Protein AF-A0A1Q3C566-F1 (afdb_monomer)

Mean predicted aligned error: 9.17 Å

Structure (mmCIF, N/CA/C/O backbone):
data_AF-A0A1Q3C566-F1
#
_entry.id   AF-A0A1Q3C566-F1
#
loop_
_atom_site.group_PDB
_atom_site.id
_atom_site.type_symbol
_atom_site.label_atom_id
_atom_site.label_alt_id
_atom_site.label_comp_id
_atom_site.label_asym_id
_atom_site.label_entity_id
_atom_site.label_se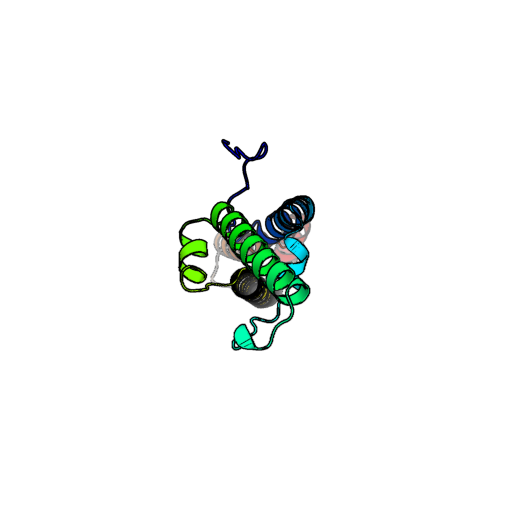q_id
_atom_site.pdbx_PDB_ins_code
_atom_site.Cartn_x
_atom_site.Cartn_y
_atom_site.Cartn_z
_atom_site.occupancy
_atom_site.B_iso_or_equiv
_atom_site.auth_seq_id
_atom_site.auth_comp_id
_atom_site.auth_asym_id
_atom_site.auth_atom_id
_atom_site.pdbx_PDB_model_num
ATOM 1 N N . MET A 1 1 ? 23.141 15.991 -16.400 1.00 32.62 1 MET A N 1
ATOM 2 C CA . MET A 1 1 ? 21.835 16.681 -16.370 1.00 32.62 1 MET A CA 1
ATOM 3 C C . MET A 1 1 ? 21.178 16.320 -15.051 1.00 32.62 1 MET A C 1
ATOM 5 O O . MET A 1 1 ? 20.975 15.139 -14.805 1.00 32.62 1 MET A O 1
ATOM 9 N N . ASN A 1 2 ? 20.968 17.298 -14.168 1.00 33.44 2 ASN A N 1
ATOM 10 C CA . ASN A 1 2 ? 20.294 17.078 -12.889 1.00 33.44 2 ASN A CA 1
ATOM 11 C C . ASN A 1 2 ? 18.805 16.843 -13.161 1.00 33.44 2 ASN A C 1
ATOM 13 O O . ASN A 1 2 ? 18.057 17.804 -13.319 1.00 33.44 2 ASN A O 1
ATOM 17 N N . ASN A 1 3 ? 18.380 15.579 -13.210 1.00 39.62 3 ASN A N 1
ATOM 18 C CA . ASN A 1 3 ? 16.963 15.221 -13.124 1.00 39.62 3 ASN A CA 1
ATOM 19 C C . ASN A 1 3 ? 16.494 15.436 -11.679 1.00 39.62 3 ASN A C 1
ATOM 21 O O . ASN A 1 3 ? 16.302 14.493 -10.918 1.00 39.62 3 ASN A O 1
ATOM 25 N N . SER A 1 4 ? 16.363 16.701 -11.283 1.00 46.06 4 SER A N 1
ATOM 26 C CA . SER A 1 4 ? 15.605 17.059 -10.091 1.00 46.06 4 SER A CA 1
ATOM 27 C C . SER A 1 4 ? 14.133 16.963 -10.467 1.00 46.06 4 SER A C 1
ATOM 29 O O . SER A 1 4 ? 13.649 17.754 -11.278 1.00 46.06 4 SER A O 1
ATOM 31 N N . PHE A 1 5 ? 13.432 15.959 -9.938 1.00 54.59 5 PHE A N 1
ATOM 32 C CA . PHE A 1 5 ? 11.987 15.858 -10.105 1.00 54.59 5 PHE A CA 1
ATOM 33 C C . PHE A 1 5 ? 11.347 17.142 -9.550 1.00 54.59 5 PHE A C 1
ATOM 35 O O . PHE A 1 5 ? 11.612 17.490 -8.399 1.00 54.59 5 PHE A O 1
ATOM 42 N N . PRO A 1 6 ? 10.494 17.850 -10.314 1.00 56.59 6 PRO A N 1
ATOM 43 C CA . PRO A 1 6 ? 9.871 19.094 -9.854 1.00 56.59 6 PRO A CA 1
ATOM 44 C C . PRO A 1 6 ? 8.894 18.899 -8.678 1.00 56.59 6 PRO A C 1
ATOM 46 O O . PRO A 1 6 ? 8.373 19.874 -8.143 1.00 56.59 6 PRO A O 1
ATOM 49 N N . TYR A 1 7 ? 8.661 17.654 -8.246 1.00 60.47 7 TYR A N 1
ATOM 50 C CA . TYR A 1 7 ? 7.742 17.297 -7.174 1.00 60.47 7 TYR A CA 1
ATOM 51 C C . TYR A 1 7 ? 8.400 16.329 -6.189 1.00 60.47 7 TYR A C 1
ATOM 53 O O . TYR A 1 7 ? 8.925 15.286 -6.577 1.00 60.47 7 TYR A O 1
ATOM 61 N N . SER A 1 8 ? 8.326 16.661 -4.898 1.00 72.81 8 SER A N 1
ATOM 62 C CA . SER A 1 8 ? 8.705 15.750 -3.817 1.00 72.81 8 SER A CA 1
ATOM 63 C C . SER A 1 8 ? 7.767 14.540 -3.818 1.00 72.81 8 SER A C 1
ATOM 65 O O . SER A 1 8 ? 6.549 14.687 -3.663 1.00 72.81 8 SER A O 1
ATOM 67 N N . ILE A 1 9 ? 8.324 13.345 -4.024 1.00 80.12 9 ILE A N 1
ATOM 68 C CA . ILE A 1 9 ? 7.564 12.096 -3.958 1.00 80.12 9 ILE A CA 1
ATOM 69 C C . ILE A 1 9 ? 7.268 11.824 -2.477 1.00 80.12 9 ILE A C 1
ATOM 71 O O . ILE A 1 9 ? 8.206 11.653 -1.694 1.00 80.12 9 ILE A O 1
ATOM 75 N N . PRO A 1 10 ? 5.990 11.790 -2.053 1.00 84.00 10 PRO A N 1
ATOM 76 C CA . PRO A 1 10 ? 5.664 11.493 -0.667 1.00 84.00 10 PRO A CA 1
ATOM 77 C C . PRO A 1 10 ? 6.142 10.085 -0.320 1.00 84.00 10 PRO A C 1
ATOM 79 O O . PRO A 1 10 ? 5.974 9.150 -1.104 1.00 84.00 10 PRO A O 1
ATOM 82 N N . LYS A 1 11 ? 6.711 9.930 0.874 1.00 91.44 11 LYS A N 1
ATOM 83 C CA . LYS A 1 11 ? 7.129 8.623 1.374 1.00 91.44 11 LYS A CA 1
ATOM 84 C C . LYS A 1 11 ? 5.912 7.742 1.650 1.00 91.44 11 LYS A C 1
ATOM 86 O O . LYS A 1 11 ? 4.917 8.203 2.213 1.00 91.44 11 LYS A O 1
ATOM 91 N N . LEU A 1 12 ? 5.986 6.487 1.223 1.00 90.06 12 LEU A N 1
ATOM 92 C CA . LEU A 1 12 ? 4.949 5.491 1.440 1.00 90.06 12 LEU A CA 1
ATOM 93 C C . LEU A 1 12 ? 4.882 5.116 2.919 1.00 90.06 12 LEU A C 1
ATOM 95 O O . LEU A 1 12 ? 5.877 4.696 3.498 1.00 90.06 12 LEU A O 1
ATOM 99 N N . THR A 1 13 ? 3.694 5.219 3.505 1.00 84.12 13 THR A N 1
ATOM 100 C CA . THR A 1 13 ? 3.394 4.813 4.879 1.00 84.12 13 THR A CA 1
ATOM 101 C C . THR A 1 13 ? 2.218 3.840 4.900 1.00 84.12 13 THR A C 1
ATOM 103 O O . THR A 1 13 ? 1.508 3.661 3.908 1.00 84.12 13 THR A O 1
ATOM 106 N N . LYS A 1 14 ? 1.967 3.224 6.063 1.00 78.56 14 LYS A N 1
ATOM 107 C CA . LYS A 1 14 ? 0.836 2.302 6.286 1.00 78.56 14 LYS A CA 1
ATOM 108 C C . LYS A 1 14 ? -0.541 2.936 6.045 1.00 78.56 14 LYS A C 1
ATOM 110 O O . LYS A 1 14 ? -1.499 2.218 5.762 1.00 78.56 14 LYS A O 1
ATOM 115 N N . GLU A 1 15 ? -0.650 4.257 6.169 1.00 79.81 15 GLU A N 1
ATOM 116 C CA . GLU A 1 15 ? -1.921 4.983 6.078 1.00 79.81 15 GLU A CA 1
ATOM 117 C C . GLU A 1 15 ? -2.161 5.635 4.715 1.00 79.81 15 GLU A C 1
ATOM 119 O O . GLU A 1 15 ? -3.312 5.869 4.355 1.00 79.81 15 GLU A O 1
ATOM 124 N N . ASN A 1 16 ? -1.111 5.919 3.938 1.00 85.38 16 ASN A N 1
ATOM 125 C CA . ASN A 1 16 ? -1.233 6.747 2.736 1.00 85.38 16 ASN A CA 1
ATOM 126 C C . ASN A 1 16 ? -1.185 5.970 1.409 1.00 85.38 16 ASN A C 1
ATOM 128 O O . ASN A 1 16 ? -1.203 6.602 0.351 1.00 85.38 16 ASN A O 1
ATOM 132 N N . TYR A 1 17 ? -1.160 4.631 1.439 1.00 88.00 17 TYR A N 1
ATOM 133 C CA . TYR A 1 17 ? -0.968 3.799 0.242 1.00 88.00 17 TYR A CA 1
ATOM 134 C C . TYR A 1 17 ? -1.914 4.135 -0.911 1.00 88.00 17 TYR A C 1
ATOM 136 O O . TYR A 1 17 ? -1.463 4.217 -2.048 1.00 88.00 17 TYR A O 1
ATOM 144 N N . GLY A 1 18 ? -3.201 4.387 -0.645 1.00 83.88 18 GLY A N 1
ATOM 145 C CA . GLY A 1 18 ? -4.160 4.748 -1.696 1.00 83.88 18 GLY A CA 1
ATOM 146 C C . GLY A 1 18 ? -3.754 6.020 -2.452 1.00 83.88 18 GLY A C 1
ATOM 147 O O . GLY A 1 18 ? -3.648 6.015 -3.678 1.00 83.88 18 GLY A O 1
ATOM 148 N N . HIS A 1 19 ? -3.443 7.093 -1.719 1.00 85.81 19 HIS A N 1
ATOM 149 C CA . HIS A 1 19 ? -2.984 8.356 -2.305 1.00 85.81 19 HIS A CA 1
ATOM 150 C C . HIS A 1 19 ? -1.606 8.227 -2.961 1.00 85.81 19 HIS A C 1
ATOM 152 O O . HIS A 1 19 ? -1.381 8.779 -4.039 1.00 85.81 19 HIS A O 1
ATOM 158 N N . TRP A 1 20 ? -0.692 7.494 -2.324 1.00 92.00 20 TRP A N 1
ATOM 159 C CA . TRP A 1 20 ? 0.642 7.227 -2.851 1.00 92.00 20 TRP A CA 1
ATOM 160 C C . TRP A 1 20 ? 0.567 6.478 -4.184 1.00 92.00 20 TRP A C 1
ATOM 162 O O . TRP A 1 20 ? 1.156 6.914 -5.168 1.00 92.00 20 TRP A O 1
ATOM 172 N N . CYS A 1 21 ? -0.240 5.418 -4.253 1.00 91.00 21 CYS A N 1
ATOM 173 C CA . CYS A 1 21 ? -0.431 4.592 -5.441 1.00 91.00 21 CYS A CA 1
ATOM 174 C C . CYS A 1 21 ? -0.915 5.423 -6.636 1.00 91.00 21 CYS A C 1
ATOM 176 O O . CYS A 1 21 ? -0.348 5.322 -7.723 1.00 91.00 21 CYS A O 1
ATOM 178 N N . ILE A 1 22 ? -1.898 6.307 -6.430 1.00 89.56 22 ILE A N 1
ATOM 179 C CA . ILE A 1 22 ? -2.398 7.210 -7.479 1.00 89.56 22 ILE A CA 1
ATOM 180 C C . ILE A 1 22 ? -1.284 8.142 -7.976 1.00 89.56 22 ILE A C 1
ATOM 182 O O . ILE A 1 22 ? -1.064 8.246 -9.182 1.00 89.56 22 ILE A O 1
ATOM 186 N N . ARG A 1 23 ? -0.547 8.789 -7.063 1.00 91.12 23 ARG A N 1
ATOM 187 C CA . ARG A 1 23 ? 0.545 9.710 -7.428 1.00 91.12 23 ARG A CA 1
ATOM 188 C C . ARG A 1 23 ? 1.659 9.003 -8.192 1.00 91.12 23 ARG A C 1
ATOM 190 O O . ARG A 1 23 ? 2.135 9.525 -9.193 1.00 91.12 23 ARG A O 1
ATOM 197 N N . MET A 1 24 ? 2.044 7.812 -7.746 1.00 94.06 24 MET A N 1
ATOM 198 C CA . MET A 1 24 ? 3.096 7.026 -8.383 1.00 94.06 24 MET A CA 1
ATOM 199 C C . MET A 1 24 ? 2.697 6.548 -9.775 1.00 94.06 24 MET A C 1
ATOM 201 O O . MET A 1 24 ? 3.518 6.624 -10.681 1.00 94.06 24 MET A O 1
ATOM 205 N N . LYS A 1 25 ? 1.440 6.128 -9.977 1.00 93.94 25 LYS A N 1
ATOM 206 C CA . LYS A 1 25 ? 0.915 5.782 -11.308 1.00 93.94 25 LYS A CA 1
ATOM 207 C C . LYS A 1 25 ? 1.002 6.957 -12.277 1.00 93.94 25 LYS A C 1
ATOM 209 O O . LYS A 1 25 ? 1.481 6.790 -13.393 1.00 93.94 25 LYS A O 1
ATOM 214 N N . VAL A 1 26 ? 0.590 8.148 -11.837 1.00 93.25 26 VAL A N 1
ATOM 215 C CA . VAL A 1 26 ? 0.679 9.374 -12.649 1.00 93.25 26 VAL A CA 1
ATOM 216 C C . VAL A 1 26 ? 2.136 9.726 -12.953 1.00 93.25 26 VAL A C 1
ATOM 218 O O . VAL A 1 26 ? 2.471 10.006 -14.102 1.00 93.25 26 VAL A O 1
ATOM 221 N N . LEU A 1 27 ? 3.017 9.663 -11.949 1.00 93.00 27 LEU A N 1
ATOM 222 C CA . LEU A 1 27 ? 4.437 9.964 -12.117 1.00 93.00 27 LEU A CA 1
ATOM 223 C C . LEU A 1 27 ? 5.104 8.989 -13.097 1.00 93.00 27 LEU A C 1
ATOM 225 O O . LEU A 1 27 ? 5.690 9.423 -14.083 1.00 93.00 27 LEU A O 1
ATOM 229 N N . LEU A 1 28 ? 4.967 7.683 -12.873 1.00 94.75 28 LEU A N 1
ATOM 230 C CA . LEU A 1 28 ? 5.511 6.644 -13.752 1.00 94.75 28 LEU A CA 1
ATOM 231 C C . LEU A 1 28 ? 4.924 6.728 -15.166 1.00 94.75 28 LEU A C 1
ATOM 233 O O . LEU A 1 28 ? 5.650 6.528 -16.135 1.00 94.75 28 LEU A O 1
ATOM 237 N N . GLY A 1 29 ? 3.636 7.061 -15.293 1.00 93.50 29 GLY A N 1
ATOM 238 C CA . GLY A 1 29 ? 2.978 7.277 -16.581 1.00 93.50 29 GLY A CA 1
ATOM 239 C C . GLY A 1 29 ? 3.569 8.457 -17.352 1.00 93.50 29 GLY A C 1
ATOM 240 O O . GLY A 1 29 ? 3.841 8.328 -18.540 1.00 93.50 29 GLY A O 1
ATOM 241 N N . SER A 1 30 ? 3.862 9.573 -16.676 1.00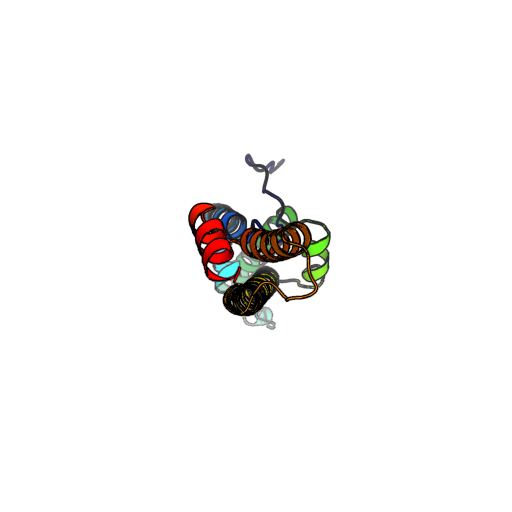 93.56 30 SER A N 1
ATOM 242 C CA . SER A 1 30 ? 4.507 10.735 -17.311 1.00 93.56 30 SER A CA 1
ATOM 243 C C . SER A 1 30 ? 5.939 10.470 -17.791 1.00 93.56 30 SER A C 1
ATOM 245 O O . SER A 1 30 ? 6.456 11.238 -18.594 1.00 93.56 30 SER A O 1
ATOM 247 N N . GLN A 1 31 ? 6.577 9.411 -17.282 1.00 92.25 31 GLN A N 1
ATOM 248 C CA . GLN A 1 31 ? 7.918 8.968 -17.675 1.00 92.25 31 GLN A CA 1
ATOM 249 C C . GLN A 1 31 ? 7.881 7.725 -18.582 1.00 92.25 31 GLN A C 1
ATOM 251 O O . GLN A 1 31 ? 8.896 7.048 -18.721 1.00 92.25 31 GLN A O 1
ATOM 256 N N . GLU A 1 32 ? 6.709 7.378 -19.136 1.00 94.31 32 GLU A N 1
ATOM 257 C CA . GLU A 1 32 ? 6.500 6.211 -20.016 1.00 94.31 32 GLU A CA 1
ATOM 258 C C . GLU A 1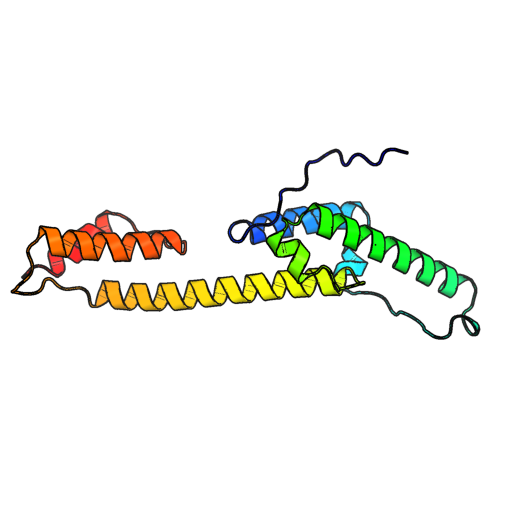 32 ? 6.890 4.859 -19.380 1.00 94.31 32 GLU A C 1
ATOM 260 O O . GLU A 1 32 ? 7.047 3.843 -20.052 1.00 94.31 32 GLU A O 1
ATOM 265 N N . ALA A 1 33 ? 7.030 4.820 -18.055 1.00 95.12 33 ALA A N 1
ATOM 266 C CA . ALA A 1 33 ? 7.557 3.672 -17.330 1.00 95.12 33 ALA A CA 1
ATOM 267 C C . ALA A 1 33 ? 6.446 2.806 -16.704 1.00 95.12 33 ALA A C 1
ATOM 269 O O . ALA A 1 33 ? 6.706 1.688 -16.258 1.00 95.12 33 ALA A O 1
ATOM 270 N N . TRP A 1 34 ? 5.196 3.295 -16.673 1.00 95.94 34 TRP A N 1
ATOM 271 C CA . TRP A 1 34 ? 4.067 2.578 -16.065 1.00 95.94 34 TRP A CA 1
ATOM 272 C C . TRP A 1 34 ? 3.768 1.237 -16.742 1.00 95.94 34 TRP A C 1
ATOM 274 O O . TRP A 1 34 ? 3.542 0.250 -16.045 1.00 95.94 34 TRP A O 1
ATOM 284 N N . ASP A 1 35 ? 3.829 1.166 -18.074 1.00 95.00 35 ASP A N 1
ATOM 285 C CA . ASP A 1 35 ? 3.575 -0.083 -18.803 1.00 95.00 35 ASP A CA 1
ATOM 286 C C . ASP A 1 35 ? 4.544 -1.200 -18.385 1.00 95.00 35 ASP A C 1
ATOM 288 O O . ASP A 1 35 ? 4.136 -2.353 -18.235 1.00 95.00 35 ASP A O 1
ATOM 292 N N . ILE A 1 36 ? 5.806 -0.859 -18.108 1.00 96.81 36 ILE A N 1
ATOM 293 C CA . ILE A 1 36 ? 6.804 -1.808 -17.604 1.00 96.81 36 ILE A CA 1
ATOM 294 C C . ILE A 1 36 ? 6.456 -2.290 -16.192 1.00 96.81 36 ILE A C 1
ATOM 296 O O . ILE A 1 36 ? 6.611 -3.471 -15.888 1.00 96.81 36 ILE A O 1
ATOM 300 N N . VAL A 1 37 ? 5.942 -1.410 -15.333 1.00 96.50 37 VAL A N 1
ATOM 301 C CA . VAL A 1 37 ? 5.523 -1.781 -13.972 1.00 96.50 37 VAL A CA 1
ATOM 302 C C . VAL A 1 37 ? 4.279 -2.666 -13.990 1.00 96.50 37 VAL A C 1
ATOM 304 O O . VAL A 1 37 ? 4.206 -3.645 -13.252 1.00 96.50 37 VAL A O 1
ATOM 307 N N . GLU A 1 38 ? 3.300 -2.347 -14.833 1.00 93.94 38 GLU A N 1
ATOM 308 C CA . GLU A 1 38 ? 2.022 -3.056 -14.889 1.00 93.94 38 GLU A CA 1
ATOM 309 C C . GLU A 1 38 ? 2.143 -4.400 -15.618 1.00 93.94 38 GLU A C 1
ATOM 311 O O . GLU A 1 38 ? 1.785 -5.459 -15.089 1.00 93.94 38 GLU A O 1
ATOM 316 N N . LYS A 1 39 ? 2.682 -4.373 -16.839 1.00 93.62 39 LYS A N 1
ATOM 317 C CA . LYS A 1 39 ? 2.717 -5.532 -17.739 1.00 93.62 39 LYS A CA 1
ATOM 318 C C . LYS A 1 39 ? 4.027 -6.297 -17.618 1.00 93.62 39 LYS A C 1
ATOM 320 O O . LYS A 1 39 ? 4.013 -7.524 -17.729 1.00 93.62 39 LYS A O 1
ATOM 325 N N . GLY A 1 40 ? 5.120 -5.634 -17.253 1.00 92.44 40 GLY A N 1
ATOM 326 C CA . GLY A 1 40 ? 6.460 -6.212 -17.334 1.00 92.44 40 GLY A CA 1
ATOM 327 C C . GLY A 1 40 ? 6.951 -6.254 -18.777 1.00 92.44 40 GLY A C 1
ATOM 328 O O . GLY A 1 40 ? 6.301 -5.751 -19.691 1.00 92.44 40 GLY A O 1
ATOM 329 N N . TYR A 1 41 ? 8.101 -6.881 -18.979 1.00 92.06 41 TYR A N 1
ATOM 330 C CA . TYR A 1 41 ? 8.672 -7.131 -20.297 1.00 92.06 41 TYR A CA 1
ATOM 331 C C . TYR A 1 41 ? 9.322 -8.509 -20.320 1.00 92.06 41 TYR A C 1
ATOM 333 O O . TYR A 1 41 ? 9.662 -9.061 -19.273 1.00 92.06 41 TYR A O 1
ATOM 341 N N . ASP A 1 42 ? 9.460 -9.056 -21.523 1.00 85.69 42 ASP A N 1
ATOM 342 C CA . ASP A 1 42 ? 10.129 -10.330 -21.753 1.00 85.69 42 ASP A CA 1
ATOM 343 C C . ASP A 1 42 ? 11.648 -10.126 -21.728 1.00 85.69 42 ASP A C 1
ATOM 345 O O . ASP A 1 42 ? 12.207 -9.390 -22.548 1.00 85.69 42 ASP A O 1
ATOM 349 N N . GLU A 1 43 ? 12.303 -10.751 -20.756 1.00 81.38 43 GLU A N 1
ATOM 350 C CA . GLU A 1 43 ? 13.755 -10.776 -20.637 1.00 81.38 43 GLU A CA 1
ATOM 351 C C . GLU A 1 43 ? 14.273 -11.939 -21.488 1.00 81.38 43 GLU A C 1
ATOM 353 O O . GLU A 1 43 ? 14.365 -13.076 -21.035 1.00 81.38 43 GLU A O 1
ATOM 358 N N . GLN A 1 44 ? 14.567 -11.671 -22.760 1.00 78.62 44 GLN A N 1
ATOM 359 C CA . GLN A 1 44 ? 15.032 -12.720 -23.665 1.00 78.62 44 GLN A CA 1
ATOM 360 C C . GLN A 1 44 ? 16.488 -13.087 -23.367 1.00 78.62 44 GLN A C 1
ATOM 362 O O . GLN A 1 44 ? 17.395 -12.294 -23.611 1.00 78.62 44 GLN A O 1
ATOM 367 N N . GLU A 1 45 ? 16.711 -14.311 -22.882 1.00 66.62 45 GLU A N 1
ATOM 368 C CA . GLU A 1 45 ? 18.041 -14.815 -22.502 1.00 66.62 45 GLU A CA 1
ATOM 369 C C . GLU A 1 45 ? 18.990 -14.985 -23.701 1.00 66.62 45 GLU A C 1
ATOM 371 O O . GLU A 1 45 ? 20.204 -14.842 -23.565 1.00 66.62 45 GLU A O 1
ATOM 376 N N . ASN A 1 46 ? 18.455 -15.257 -24.898 1.00 72.44 46 ASN A N 1
ATOM 377 C CA . ASN A 1 46 ? 19.258 -15.476 -26.101 1.00 72.44 46 ASN A CA 1
ATOM 378 C C . ASN A 1 46 ? 19.233 -14.267 -27.046 1.00 72.44 46 ASN A C 1
ATOM 380 O O . ASN A 1 46 ? 18.603 -14.276 -28.108 1.00 72.44 46 ASN A O 1
ATOM 384 N N . GLU A 1 47 ? 19.972 -13.222 -26.673 1.00 69.69 47 GLU A N 1
ATOM 385 C CA . GLU A 1 47 ? 20.134 -12.013 -27.489 1.00 69.69 47 GLU A CA 1
ATOM 386 C C . GLU A 1 47 ? 20.806 -12.287 -28.848 1.00 69.69 47 GLU A C 1
ATOM 388 O O . GLU A 1 47 ? 20.641 -11.511 -29.794 1.00 69.69 47 GLU A O 1
ATOM 393 N N . GLY A 1 48 ? 21.544 -13.396 -28.982 1.00 69.56 48 GLY A N 1
ATOM 394 C CA . GLY A 1 48 ? 22.258 -13.774 -30.205 1.00 69.56 48 GLY A CA 1
ATOM 395 C C . GLY A 1 48 ? 21.342 -14.014 -31.409 1.00 69.56 48 GLY A C 1
ATOM 396 O O . GLY A 1 48 ? 21.732 -13.719 -32.536 1.00 69.56 48 GLY A O 1
ATOM 397 N N . ALA A 1 49 ? 20.106 -14.464 -31.173 1.00 74.50 49 ALA A N 1
ATOM 398 C CA . ALA A 1 49 ? 19.115 -14.754 -32.213 1.00 74.50 49 ALA A CA 1
ATOM 399 C C . ALA A 1 49 ? 18.218 -13.552 -32.579 1.00 74.50 49 ALA A C 1
ATOM 401 O O . ALA A 1 49 ? 17.348 -13.658 -33.447 1.00 74.50 49 ALA A O 1
ATOM 402 N N . LEU A 1 50 ? 18.390 -12.404 -31.913 1.00 80.81 50 LEU A N 1
ATOM 403 C CA . LEU A 1 50 ? 17.517 -11.246 -32.096 1.00 80.81 50 LEU A CA 1
ATOM 404 C C . LEU A 1 50 ? 17.973 -10.352 -33.242 1.00 80.81 50 LEU A C 1
ATOM 406 O O . LEU A 1 50 ? 19.147 -9.996 -33.365 1.00 80.81 50 LEU A O 1
ATOM 410 N N . ASN A 1 51 ? 17.001 -9.916 -34.045 1.00 86.56 51 ASN A N 1
ATOM 411 C CA . ASN A 1 51 ? 17.222 -8.835 -34.993 1.00 86.56 51 ASN A CA 1
ATOM 412 C C . ASN A 1 51 ? 17.468 -7.505 -34.254 1.00 86.56 51 ASN A C 1
ATOM 414 O O . ASN A 1 51 ? 17.155 -7.354 -33.069 1.00 86.56 51 ASN A O 1
ATOM 418 N N . GLN A 1 52 ? 18.019 -6.523 -34.969 1.00 86.38 52 GLN A N 1
ATOM 419 C CA . GLN A 1 52 ? 18.417 -5.247 -34.371 1.00 86.38 52 GLN A CA 1
ATOM 420 C C . GLN A 1 52 ? 17.251 -4.515 -33.689 1.00 86.38 52 GLN A C 1
ATOM 422 O O . GLN A 1 52 ? 17.422 -3.953 -32.610 1.00 86.38 52 GLN A O 1
ATOM 427 N N . ASN A 1 53 ? 16.052 -4.571 -34.273 1.00 86.88 53 ASN A N 1
ATOM 428 C CA . ASN A 1 53 ? 14.869 -3.914 -33.716 1.00 86.88 53 ASN A CA 1
ATOM 429 C C . ASN A 1 53 ? 14.485 -4.507 -32.355 1.00 86.88 53 ASN A C 1
ATOM 431 O O . ASN A 1 53 ? 14.283 -3.760 -31.403 1.00 86.88 53 ASN A O 1
ATOM 435 N N . LYS A 1 54 ? 14.465 -5.840 -32.229 1.00 87.44 54 LYS A N 1
ATOM 436 C CA . LYS A 1 54 ? 14.176 -6.520 -30.958 1.00 87.44 54 LYS A CA 1
ATOM 437 C C . LYS A 1 54 ? 15.235 -6.225 -29.893 1.00 87.44 54 LYS A C 1
ATOM 439 O O . LYS A 1 54 ? 14.872 -5.986 -28.744 1.00 87.44 54 LYS A O 1
ATOM 444 N N . LYS A 1 55 ? 16.520 -6.168 -30.268 1.00 86.69 55 LYS A N 1
ATOM 445 C CA . LYS A 1 55 ? 17.609 -5.776 -29.351 1.00 86.69 55 LYS A CA 1
ATOM 446 C C . LYS A 1 55 ? 17.419 -4.358 -28.814 1.00 86.69 55 LYS A C 1
ATOM 448 O O . LYS A 1 55 ? 17.523 -4.142 -27.609 1.00 86.69 55 LYS A O 1
ATOM 453 N N . ASN A 1 56 ? 17.091 -3.410 -29.691 1.00 89.38 56 ASN A N 1
ATOM 454 C CA . ASN A 1 56 ? 16.846 -2.022 -29.301 1.00 89.38 56 ASN A CA 1
ATOM 455 C C . ASN A 1 56 ? 15.644 -1.914 -28.345 1.00 89.38 56 ASN A C 1
ATOM 457 O O . ASN A 1 56 ? 15.734 -1.231 -27.325 1.00 89.38 56 ASN A O 1
ATOM 461 N N . THR A 1 57 ? 14.546 -2.625 -28.627 1.00 90.44 57 THR A N 1
ATOM 462 C CA . THR A 1 57 ? 13.368 -2.672 -27.744 1.00 90.44 57 THR A CA 1
ATOM 463 C C . THR A 1 57 ? 13.699 -3.267 -26.376 1.00 90.44 57 THR A C 1
ATOM 465 O O . THR A 1 57 ? 13.323 -2.691 -25.360 1.00 90.44 57 THR A O 1
ATOM 468 N N . LEU A 1 58 ? 14.443 -4.377 -26.323 1.00 91.12 58 LEU A N 1
ATOM 469 C CA . LEU A 1 58 ? 14.849 -4.999 -25.059 1.00 91.12 58 LEU A CA 1
ATOM 470 C C . LEU A 1 58 ? 15.710 -4.049 -24.214 1.00 91.12 58 LEU A C 1
ATOM 472 O O . LEU A 1 58 ? 15.457 -3.871 -23.024 1.00 91.12 58 LEU A O 1
ATOM 476 N N . GLN A 1 59 ? 16.688 -3.382 -24.831 1.00 91.50 59 GLN A N 1
ATOM 477 C CA . GLN A 1 59 ? 17.514 -2.389 -24.141 1.00 91.50 59 GLN A CA 1
ATOM 478 C C . GLN A 1 59 ? 16.695 -1.198 -23.629 1.00 91.50 59 GLN A C 1
ATOM 480 O O . GLN A 1 59 ? 16.958 -0.711 -22.528 1.00 91.50 59 GLN A O 1
ATOM 485 N N . MET A 1 60 ? 15.706 -0.733 -24.396 1.00 93.31 60 MET A N 1
ATOM 486 C CA . MET A 1 60 ? 14.796 0.327 -23.959 1.00 93.31 60 MET A CA 1
ATOM 487 C C . MET A 1 60 ? 13.968 -0.117 -22.748 1.00 93.31 60 MET A C 1
ATOM 489 O O . MET A 1 60 ? 13.929 0.589 -21.742 1.00 93.31 60 MET A O 1
ATOM 493 N N . ASN A 1 61 ? 13.386 -1.316 -22.798 1.00 94.62 61 ASN A N 1
ATOM 494 C CA . ASN A 1 61 ? 12.590 -1.865 -21.700 1.00 94.62 61 ASN A CA 1
ATOM 495 C C . ASN A 1 61 ? 13.416 -2.030 -20.419 1.00 94.62 61 ASN A C 1
ATOM 497 O O . ASN A 1 61 ? 12.952 -1.640 -19.352 1.00 94.62 61 ASN A O 1
ATOM 501 N N . ARG A 1 62 ? 14.665 -2.510 -20.516 1.00 95.06 62 ARG A N 1
ATOM 502 C CA . ARG A 1 62 ? 15.595 -2.578 -19.372 1.00 95.06 62 ARG A CA 1
ATOM 503 C C . ARG A 1 62 ? 15.840 -1.205 -18.748 1.00 95.06 62 ARG A C 1
ATOM 505 O O . ARG A 1 62 ? 15.843 -1.075 -17.527 1.00 95.06 62 ARG A O 1
ATOM 512 N N . LYS A 1 63 ? 16.030 -0.167 -19.569 1.00 95.56 63 LYS A N 1
ATOM 513 C CA . LYS A 1 63 ? 16.220 1.207 -19.076 1.00 95.56 63 LYS A CA 1
ATOM 514 C C . LYS A 1 63 ? 14.969 1.733 -18.377 1.00 95.56 63 LYS A C 1
ATOM 516 O O . LYS A 1 63 ? 15.087 2.279 -17.283 1.00 95.56 63 LYS A O 1
ATOM 521 N N . LEU A 1 64 ? 13.794 1.547 -18.978 1.00 96.38 64 LEU A N 1
ATOM 522 C CA . LEU A 1 64 ? 12.518 1.959 -18.389 1.00 96.38 64 LEU A CA 1
ATOM 523 C C . LEU A 1 64 ? 12.219 1.208 -17.085 1.00 96.38 64 LEU A C 1
ATOM 525 O O . LEU A 1 64 ? 11.750 1.818 -16.132 1.00 96.38 64 LEU A O 1
ATOM 529 N N . ASP A 1 65 ? 12.550 -0.081 -17.007 1.00 97.12 65 ASP A N 1
ATOM 530 C CA . ASP A 1 65 ? 12.413 -0.894 -15.796 1.00 97.12 65 ASP A CA 1
ATOM 531 C C . ASP A 1 65 ? 13.282 -0.374 -14.651 1.00 97.12 65 ASP A C 1
ATOM 533 O O . ASP A 1 65 ? 12.782 -0.111 -13.559 1.00 97.12 65 ASP A O 1
ATOM 537 N N . GLN A 1 66 ? 14.571 -0.139 -14.902 1.00 96.94 66 GLN A N 1
ATOM 538 C CA . GLN A 1 66 ? 15.468 0.409 -13.880 1.00 96.94 66 GLN A CA 1
ATOM 539 C C . GLN A 1 66 ? 15.084 1.841 -13.486 1.00 96.94 66 GLN A C 1
ATOM 541 O O . GLN A 1 66 ? 15.204 2.230 -12.319 1.00 96.94 66 GLN A O 1
ATOM 546 N N . HIS A 1 67 ? 14.566 2.623 -14.435 1.00 95.62 67 HIS A N 1
ATOM 547 C CA . HIS A 1 67 ? 14.045 3.955 -14.157 1.00 95.62 67 HIS A CA 1
ATOM 548 C C . HIS A 1 67 ? 12.794 3.907 -13.269 1.00 95.62 67 HIS A C 1
ATOM 550 O O . HIS A 1 67 ? 12.733 4.602 -12.253 1.00 95.62 67 HIS A O 1
ATOM 556 N N . ALA A 1 68 ? 11.835 3.036 -13.592 1.00 96.81 68 ALA A N 1
ATOM 557 C CA . ALA A 1 68 ? 10.646 2.809 -12.781 1.00 96.81 68 ALA A CA 1
ATOM 558 C C . ALA A 1 68 ? 11.000 2.338 -11.368 1.00 96.81 68 ALA A C 1
ATOM 560 O O . ALA A 1 68 ? 10.466 2.867 -10.394 1.00 96.81 68 ALA A O 1
ATOM 561 N N . LEU A 1 69 ? 11.925 1.381 -11.246 1.00 96.44 69 LEU A N 1
ATOM 562 C CA . LEU A 1 69 ? 12.380 0.865 -9.957 1.00 96.44 69 LEU A CA 1
ATOM 563 C C . LEU A 1 69 ? 13.004 1.978 -9.103 1.00 96.44 69 LEU A C 1
ATOM 565 O O . LEU A 1 69 ? 12.690 2.100 -7.919 1.00 96.44 69 LEU A O 1
ATOM 569 N N . SER A 1 70 ? 13.810 2.846 -9.719 1.00 94.44 70 SER A N 1
ATOM 570 C CA . SER A 1 70 ? 14.392 4.015 -9.049 1.00 94.44 70 SER A CA 1
ATOM 571 C C . SER A 1 70 ? 13.314 4.971 -8.530 1.00 94.44 70 SER A C 1
ATOM 573 O O . SER A 1 70 ? 13.375 5.408 -7.380 1.00 94.44 70 SER A O 1
ATOM 575 N N . ILE A 1 71 ? 12.296 5.265 -9.350 1.00 93.81 71 ILE A N 1
ATOM 576 C CA . ILE A 1 71 ? 11.145 6.093 -8.953 1.00 93.81 71 ILE A CA 1
ATOM 577 C C . ILE A 1 71 ? 10.405 5.471 -7.772 1.00 93.81 71 ILE A C 1
ATOM 579 O O . ILE A 1 71 ? 10.136 6.167 -6.791 1.00 93.81 71 ILE A O 1
ATOM 583 N N . ILE A 1 72 ? 10.128 4.165 -7.832 1.00 95.06 72 ILE A N 1
ATOM 584 C CA . ILE A 1 72 ? 9.494 3.426 -6.738 1.00 95.06 72 ILE A CA 1
ATOM 585 C C . ILE A 1 72 ? 10.310 3.592 -5.457 1.00 95.06 72 ILE A C 1
ATOM 587 O O . ILE A 1 72 ? 9.750 4.068 -4.475 1.00 95.06 72 ILE A O 1
ATOM 591 N N . HIS A 1 73 ? 11.616 3.303 -5.474 1.00 93.62 73 HIS A N 1
ATOM 592 C CA . HIS A 1 73 ? 12.490 3.420 -4.300 1.00 93.62 73 HIS A CA 1
ATOM 593 C C . HIS A 1 73 ? 12.529 4.834 -3.704 1.00 93.62 73 HIS A C 1
ATOM 595 O O . HIS A 1 73 ? 12.476 4.982 -2.483 1.00 93.62 73 HIS A O 1
ATOM 601 N N . MET A 1 74 ? 12.544 5.887 -4.528 1.00 92.12 74 MET A N 1
ATOM 602 C CA . MET A 1 74 ? 12.482 7.267 -4.026 1.00 92.12 74 MET A CA 1
ATOM 603 C C . MET A 1 74 ? 11.196 7.549 -3.238 1.00 92.12 74 MET A C 1
ATOM 605 O O . MET A 1 74 ? 11.221 8.328 -2.282 1.00 92.12 74 MET A O 1
ATOM 609 N N . GLY A 1 75 ? 10.095 6.884 -3.592 1.00 91.81 75 GLY A N 1
ATOM 610 C CA . GLY A 1 75 ? 8.818 6.973 -2.894 1.00 91.81 75 GLY A CA 1
ATOM 611 C C . GLY A 1 75 ? 8.700 6.115 -1.634 1.00 91.81 75 GLY A C 1
ATOM 612 O O . GLY A 1 75 ? 7.652 6.173 -0.998 1.00 91.81 75 GLY A O 1
ATOM 613 N N . LEU A 1 76 ? 9.716 5.338 -1.246 1.00 93.06 76 LEU A N 1
ATOM 614 C CA . LEU A 1 76 ? 9.661 4.460 -0.069 1.00 93.06 76 LEU A CA 1
ATOM 615 C C . LEU A 1 76 ? 10.367 5.068 1.141 1.00 93.06 76 LEU A C 1
ATOM 617 O O . LEU A 1 76 ? 11.385 5.757 1.008 1.00 93.06 76 LEU A O 1
ATOM 621 N N . ASP A 1 77 ? 9.805 4.820 2.322 1.00 90.44 77 ASP A N 1
ATOM 622 C CA . ASP A 1 77 ? 10.532 4.943 3.582 1.00 90.44 77 ASP A CA 1
ATOM 623 C C . ASP A 1 77 ? 11.459 3.730 3.788 1.00 90.44 77 ASP A C 1
ATOM 625 O O . ASP A 1 77 ? 11.408 2.756 3.032 1.00 90.44 77 ASP A O 1
ATOM 629 N N . GLU A 1 78 ? 12.307 3.777 4.815 1.00 89.19 78 GLU A N 1
ATOM 630 C CA . GLU A 1 78 ? 13.273 2.705 5.096 1.00 89.19 78 GLU A CA 1
ATOM 631 C C . GLU A 1 78 ? 12.578 1.350 5.325 1.00 89.19 78 GLU A C 1
ATOM 633 O O . GLU A 1 78 ? 13.005 0.311 4.820 1.00 89.19 78 GLU A O 1
ATOM 638 N N . GLY A 1 79 ? 11.444 1.358 6.034 1.00 88.25 79 GLY A N 1
ATOM 639 C CA . GLY A 1 79 ? 10.698 0.145 6.360 1.00 88.25 79 GLY A CA 1
ATOM 640 C C . GLY A 1 79 ? 10.079 -0.544 5.141 1.00 88.25 79 GLY A C 1
ATOM 641 O O . GLY A 1 79 ? 10.012 -1.775 5.097 1.00 88.25 79 GLY A O 1
ATOM 642 N N . MET A 1 80 ? 9.615 0.219 4.149 1.00 89.12 80 MET A N 1
ATOM 643 C CA . MET A 1 80 ? 9.110 -0.327 2.888 1.00 89.12 80 MET A CA 1
ATOM 644 C C . MET A 1 80 ? 10.239 -0.645 1.912 1.00 89.12 80 MET A C 1
ATOM 646 O O . MET A 1 80 ? 10.118 -1.624 1.176 1.00 89.12 80 MET A O 1
ATOM 650 N N . PHE A 1 81 ? 11.338 0.114 1.937 1.00 91.12 81 PHE A N 1
ATOM 651 C CA . PHE A 1 81 ? 12.517 -0.145 1.115 1.00 91.12 81 PHE A CA 1
ATOM 652 C C . PHE A 1 81 ? 13.096 -1.537 1.384 1.00 91.12 81 PHE A C 1
ATOM 654 O O . PHE A 1 81 ? 13.233 -2.326 0.453 1.00 91.12 81 PHE A O 1
ATOM 661 N N . VAL A 1 82 ? 13.321 -1.901 2.653 1.00 91.81 82 VAL A N 1
ATOM 662 C CA . VAL A 1 82 ? 13.865 -3.222 3.030 1.00 91.81 82 VAL A CA 1
ATOM 663 C C . VAL A 1 82 ? 13.033 -4.384 2.469 1.00 91.81 82 VAL A C 1
ATOM 665 O O . VAL A 1 82 ? 13.580 -5.425 2.111 1.00 91.81 82 VAL A O 1
ATOM 668 N N . LYS A 1 83 ? 11.711 -4.217 2.328 1.00 89.75 83 LYS A N 1
ATOM 669 C CA . LYS A 1 83 ? 10.824 -5.267 1.794 1.00 89.75 83 LYS A CA 1
ATOM 670 C C . LYS A 1 83 ? 11.000 -5.521 0.301 1.00 89.75 83 LYS A C 1
ATOM 672 O O . LYS A 1 83 ? 10.648 -6.601 -0.163 1.00 89.75 83 LYS A O 1
ATOM 677 N N . VAL A 1 84 ? 11.478 -4.528 -0.443 1.00 93.56 84 VAL A N 1
ATOM 678 C CA . VAL A 1 84 ? 11.682 -4.620 -1.894 1.00 93.56 84 VAL A CA 1
ATOM 679 C C . VAL A 1 84 ? 13.160 -4.591 -2.281 1.00 93.56 84 VAL A C 1
ATOM 681 O O . VAL A 1 84 ? 13.466 -4.794 -3.443 1.00 93.56 84 VAL A O 1
ATOM 684 N N . ALA A 1 85 ? 14.085 -4.411 -1.334 1.00 89.56 85 ALA A N 1
ATOM 685 C CA . ALA A 1 85 ? 15.508 -4.182 -1.601 1.00 89.56 85 ALA A CA 1
ATOM 686 C C . ALA A 1 85 ? 16.194 -5.258 -2.466 1.00 89.56 85 ALA A C 1
ATOM 688 O O . ALA A 1 85 ? 17.158 -4.955 -3.164 1.00 89.56 85 ALA A O 1
ATOM 689 N N . PHE A 1 86 ? 15.709 -6.503 -2.432 1.00 90.94 86 PHE A N 1
ATOM 690 C CA . PHE A 1 86 ? 16.291 -7.620 -3.186 1.00 90.94 86 PHE A CA 1
ATOM 691 C C . PHE A 1 86 ? 15.663 -7.846 -4.565 1.00 90.94 86 PHE A C 1
ATOM 693 O O . PHE A 1 86 ? 16.163 -8.680 -5.320 1.00 90.94 86 PHE A O 1
ATOM 700 N N . VAL A 1 87 ? 14.575 -7.149 -4.907 1.00 94.56 87 VAL A N 1
ATOM 701 C CA . VAL A 1 87 ? 13.959 -7.306 -6.229 1.00 94.56 87 VAL A CA 1
ATOM 702 C C . VAL A 1 87 ? 14.686 -6.454 -7.258 1.00 94.56 87 VAL A C 1
ATOM 704 O O . VAL A 1 87 ? 15.108 -5.332 -6.987 1.00 94.56 87 VAL A O 1
ATOM 707 N N . THR A 1 88 ? 14.819 -6.987 -8.467 1.00 93.38 88 THR A N 1
ATOM 708 C CA . THR A 1 88 ? 15.559 -6.328 -9.554 1.00 93.38 88 THR A CA 1
ATOM 709 C C . THR A 1 88 ? 14.641 -5.720 -10.609 1.00 93.38 88 THR A C 1
ATOM 711 O O . THR A 1 88 ? 15.107 -4.946 -11.446 1.00 93.38 88 THR A O 1
ATOM 714 N N . LYS A 1 89 ? 13.340 -6.044 -10.560 1.00 95.88 89 LYS A N 1
ATOM 715 C CA . LYS A 1 89 ? 12.314 -5.599 -11.510 1.00 95.88 89 LYS A CA 1
ATOM 716 C C . LYS A 1 89 ? 11.294 -4.686 -10.845 1.00 95.88 89 LYS A C 1
ATOM 718 O O . LYS A 1 89 ? 10.783 -4.980 -9.760 1.00 95.88 89 LYS A O 1
ATOM 723 N N . ALA A 1 90 ? 10.903 -3.621 -11.540 1.00 96.75 90 ALA A N 1
ATOM 724 C CA . ALA A 1 90 ? 9.945 -2.648 -11.018 1.00 96.75 90 ALA A CA 1
ATOM 725 C C . ALA A 1 90 ? 8.553 -3.260 -10.778 1.00 96.75 90 ALA A C 1
ATOM 727 O O . ALA A 1 90 ? 7.898 -2.959 -9.778 1.00 96.75 90 ALA A O 1
ATOM 728 N N . LYS A 1 91 ? 8.124 -4.177 -11.655 1.00 96.88 91 LYS A N 1
ATOM 729 C CA . LYS A 1 91 ? 6.864 -4.924 -11.510 1.00 96.88 91 LYS A CA 1
ATOM 730 C C . LYS A 1 91 ? 6.814 -5.752 -10.227 1.00 96.88 91 LYS A C 1
ATOM 732 O O . LYS A 1 91 ? 5.783 -5.808 -9.557 1.00 96.88 91 LYS A O 1
ATOM 737 N N . GLU A 1 92 ? 7.921 -6.399 -9.873 1.00 96.06 92 GLU A N 1
ATOM 738 C CA . GLU A 1 92 ? 8.010 -7.215 -8.661 1.00 96.06 92 GLU A CA 1
ATOM 739 C C . GLU A 1 92 ? 7.951 -6.344 -7.409 1.00 96.06 92 GLU A C 1
ATOM 741 O O . GLU A 1 92 ? 7.142 -6.623 -6.521 1.00 96.06 92 GLU A O 1
ATOM 746 N N . ALA A 1 93 ? 8.719 -5.246 -7.382 1.00 96.38 93 ALA A N 1
ATOM 747 C CA . ALA A 1 93 ? 8.646 -4.251 -6.314 1.00 96.38 93 ALA A CA 1
ATOM 748 C C . ALA A 1 93 ? 7.204 -3.766 -6.116 1.00 96.38 93 ALA A C 1
ATOM 750 O O . ALA A 1 93 ? 6.666 -3.820 -5.009 1.00 96.38 93 ALA A O 1
ATOM 751 N N . TRP A 1 94 ? 6.540 -3.366 -7.204 1.00 96.19 94 TRP A N 1
ATOM 752 C CA . TRP A 1 94 ? 5.161 -2.888 -7.164 1.00 96.19 94 TRP A CA 1
ATOM 753 C C . TRP A 1 94 ? 4.184 -3.938 -6.624 1.00 96.19 94 TRP A C 1
ATOM 755 O O . TRP A 1 94 ? 3.337 -3.627 -5.784 1.00 96.19 94 TRP A O 1
ATOM 765 N N . LYS A 1 95 ? 4.324 -5.199 -7.050 1.00 95.06 95 LYS A N 1
ATOM 766 C CA . LYS A 1 95 ? 3.485 -6.314 -6.590 1.00 95.06 95 LYS A CA 1
ATOM 767 C C . LYS A 1 95 ? 3.685 -6.619 -5.104 1.00 95.06 95 LYS A C 1
ATOM 769 O O . LYS A 1 95 ? 2.706 -6.890 -4.408 1.00 95.06 95 LYS A O 1
ATOM 774 N N . ILE A 1 96 ? 4.919 -6.567 -4.598 1.00 93.06 96 ILE A N 1
ATOM 775 C CA . ILE A 1 96 ? 5.201 -6.737 -3.162 1.00 93.06 96 ILE A CA 1
ATOM 776 C C . ILE A 1 96 ? 4.512 -5.640 -2.356 1.00 93.06 96 ILE A C 1
ATOM 778 O O . ILE A 1 96 ? 3.847 -5.946 -1.363 1.00 93.06 96 ILE A O 1
ATOM 782 N N . LEU A 1 97 ? 4.631 -4.384 -2.794 1.00 92.94 97 LEU A N 1
ATOM 783 C CA . LEU A 1 97 ? 3.962 -3.260 -2.145 1.00 92.94 97 LEU A CA 1
ATOM 784 C C . LEU A 1 97 ? 2.446 -3.480 -2.153 1.00 92.94 97 LEU A C 1
ATOM 786 O O . LEU A 1 97 ? 1.835 -3.535 -1.091 1.00 92.94 9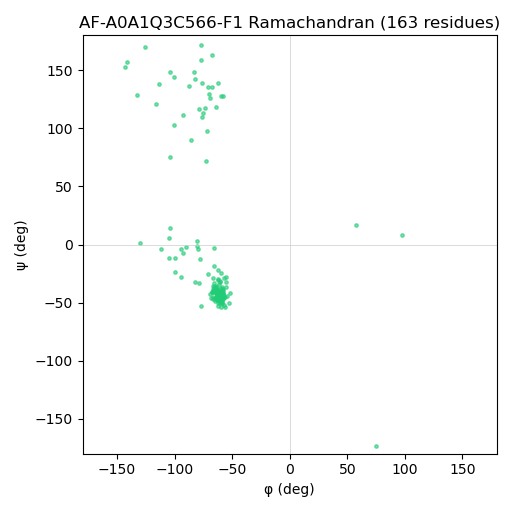7 LEU A O 1
ATOM 790 N N . GLU A 1 98 ? 1.840 -3.722 -3.314 1.00 90.81 98 GLU A N 1
ATOM 791 C CA . GLU A 1 98 ? 0.397 -3.955 -3.420 1.00 90.81 98 GLU A CA 1
ATOM 792 C C . GLU A 1 98 ? -0.091 -5.092 -2.507 1.00 90.81 98 GLU A C 1
ATOM 794 O O . GLU A 1 98 ? -1.082 -4.938 -1.790 1.00 90.81 98 GLU A O 1
ATOM 799 N N . ASN A 1 99 ? 0.632 -6.212 -2.460 1.00 89.38 99 ASN A N 1
ATOM 800 C CA . ASN A 1 99 ? 0.295 -7.334 -1.588 1.00 89.38 99 ASN A CA 1
ATOM 801 C C . ASN A 1 99 ? 0.423 -6.987 -0.102 1.00 89.38 99 ASN A C 1
ATOM 803 O O . ASN A 1 99 ? -0.427 -7.399 0.692 1.00 89.38 99 ASN A O 1
ATOM 807 N N . ASN A 1 100 ? 1.445 -6.216 0.281 1.00 87.69 100 ASN A N 1
ATOM 808 C CA . ASN A 1 100 ? 1.622 -5.775 1.661 1.00 87.69 100 ASN A CA 1
ATOM 809 C C . ASN A 1 100 ? 0.397 -4.983 2.134 1.00 87.69 100 ASN A C 1
ATOM 811 O O . ASN A 1 100 ? -0.163 -5.271 3.190 1.00 87.69 100 ASN A O 1
ATOM 815 N N . PHE A 1 101 ? -0.066 -4.042 1.312 1.00 85.31 101 PHE A N 1
ATOM 816 C CA . PHE A 1 101 ? -1.175 -3.162 1.667 1.00 85.31 101 PHE A CA 1
ATOM 817 C C . PHE A 1 101 ? -2.549 -3.820 1.522 1.00 85.31 101 PHE A C 1
ATOM 819 O O . PHE A 1 101 ? -3.410 -3.578 2.365 1.00 85.31 101 PHE A O 1
ATOM 826 N N . LYS A 1 102 ? -2.740 -4.733 0.558 1.00 80.44 102 LYS A N 1
ATOM 827 C CA . LYS A 1 102 ? -3.926 -5.611 0.514 1.00 80.44 102 LYS A CA 1
ATOM 828 C C . LYS A 1 102 ? -4.037 -6.461 1.784 1.00 80.44 102 LYS A C 1
ATOM 830 O O . LYS A 1 102 ? -5.133 -6.634 2.314 1.00 80.44 102 LYS A O 1
ATOM 835 N N . GLY A 1 103 ? -2.917 -6.988 2.286 1.00 77.75 103 GLY A N 1
ATOM 836 C CA . GLY A 1 103 ? -2.867 -7.712 3.559 1.00 77.75 103 GLY A CA 1
ATOM 837 C C . GLY A 1 103 ? -3.247 -6.824 4.744 1.00 77.75 103 GLY A C 1
ATOM 838 O O . GLY A 1 103 ? -4.112 -7.196 5.534 1.00 77.75 103 GLY A O 1
ATOM 839 N N . VAL A 1 104 ? -2.667 -5.623 4.824 1.00 79.19 104 VAL A N 1
ATOM 840 C CA . VAL A 1 104 ? -3.000 -4.633 5.862 1.00 79.19 104 VAL A CA 1
ATOM 841 C C . VAL A 1 104 ? -4.488 -4.281 5.835 1.00 79.19 104 VAL A C 1
ATOM 843 O O . VAL A 1 104 ? -5.123 -4.291 6.883 1.00 79.19 104 VAL A O 1
ATOM 846 N N . GLU A 1 105 ? -5.077 -4.025 4.665 1.00 81.31 105 GLU A N 1
ATOM 847 C CA . GLU A 1 105 ? -6.503 -3.696 4.551 1.00 81.31 105 GLU A CA 1
ATOM 848 C C . GLU A 1 105 ? -7.406 -4.851 5.012 1.00 81.31 105 GLU A C 1
ATOM 850 O O . GLU A 1 105 ? -8.383 -4.627 5.727 1.00 81.31 105 GLU A O 1
ATOM 855 N N . LYS A 1 106 ? -7.066 -6.099 4.661 1.00 81.88 106 LYS A N 1
ATOM 856 C CA . LYS A 1 106 ? -7.794 -7.283 5.144 1.00 81.88 106 LYS A CA 1
ATOM 857 C C . LYS A 1 106 ? -7.731 -7.406 6.665 1.00 81.88 106 LYS A C 1
ATOM 859 O O . LYS A 1 106 ? -8.765 -7.626 7.287 1.00 81.88 106 LYS A O 1
ATOM 864 N N . VAL A 1 107 ? -6.550 -7.229 7.260 1.00 83.56 107 VAL A N 1
ATOM 865 C CA . VAL A 1 107 ? -6.377 -7.271 8.722 1.00 83.56 107 VAL A CA 1
ATOM 866 C C . VAL A 1 107 ? -7.187 -6.164 9.395 1.00 83.56 107 VAL A C 1
ATOM 868 O O . VAL A 1 107 ? -7.922 -6.459 10.335 1.00 83.56 107 VAL A O 1
ATOM 871 N N . LYS A 1 108 ? -7.148 -4.931 8.865 1.00 84.88 108 LYS A N 1
ATOM 872 C CA . LYS A 1 108 ? -7.978 -3.820 9.362 1.00 84.88 108 LYS A CA 1
ATOM 873 C C . LYS A 1 108 ? -9.468 -4.172 9.335 1.00 84.88 108 LYS A C 1
ATOM 875 O O . LYS A 1 108 ? -10.160 -3.942 10.318 1.00 84.88 108 LYS A O 1
ATOM 880 N N . LYS A 1 109 ? -9.962 -4.770 8.242 1.00 86.12 109 LYS A N 1
ATOM 881 C CA . LYS A 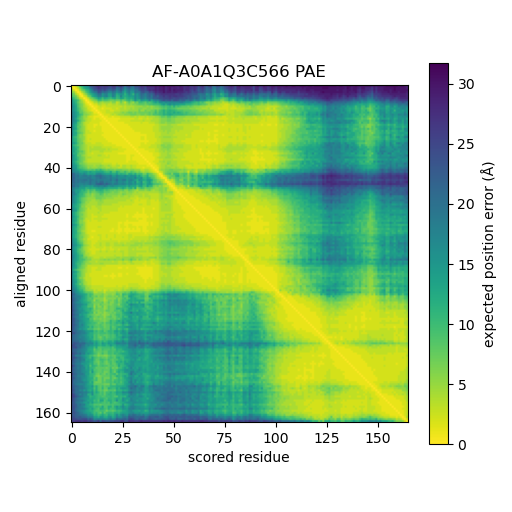1 109 ? -11.371 -5.192 8.123 1.00 86.12 109 LYS A CA 1
ATOM 882 C C . LYS A 1 109 ? -11.753 -6.267 9.139 1.00 86.12 109 LYS A C 1
ATOM 884 O O . LYS A 1 109 ? -12.827 -6.173 9.719 1.00 86.12 109 LYS A O 1
ATOM 889 N N . VAL A 1 110 ? -10.898 -7.267 9.359 1.00 89.12 110 VAL A N 1
ATOM 890 C CA . VAL A 1 110 ? -11.153 -8.323 10.356 1.00 89.12 110 VAL A CA 1
ATOM 891 C C . VAL A 1 110 ? -11.185 -7.736 11.767 1.00 89.12 110 VAL A C 1
ATOM 893 O O . VAL A 1 110 ? -12.150 -7.963 12.485 1.00 89.12 110 VAL A O 1
ATOM 896 N N . GLN A 1 111 ? -10.187 -6.926 12.134 1.00 89.00 111 GLN A N 1
ATOM 897 C CA . GLN A 1 111 ? -10.132 -6.263 13.443 1.00 89.00 111 GLN A CA 1
ATOM 898 C C . GLN A 1 111 ? -11.349 -5.367 13.676 1.00 89.00 111 GLN A C 1
ATOM 900 O O . GLN A 1 111 ? -11.953 -5.406 14.742 1.00 89.00 111 GLN A O 1
ATOM 905 N N . LEU A 1 112 ? -11.763 -4.617 12.656 1.00 93.25 112 LEU A N 1
ATOM 906 C CA . LEU A 1 112 ? -12.955 -3.784 12.724 1.00 93.25 112 LEU A CA 1
ATOM 907 C C . LEU A 1 112 ? -14.237 -4.604 12.933 1.00 93.25 112 LEU A C 1
ATOM 909 O O . LEU A 1 112 ? -15.101 -4.186 13.695 1.00 93.25 112 LEU A O 1
ATOM 913 N N . GLN A 1 113 ? -14.370 -5.768 12.293 1.00 92.88 113 GLN A N 1
ATOM 914 C CA . GLN A 1 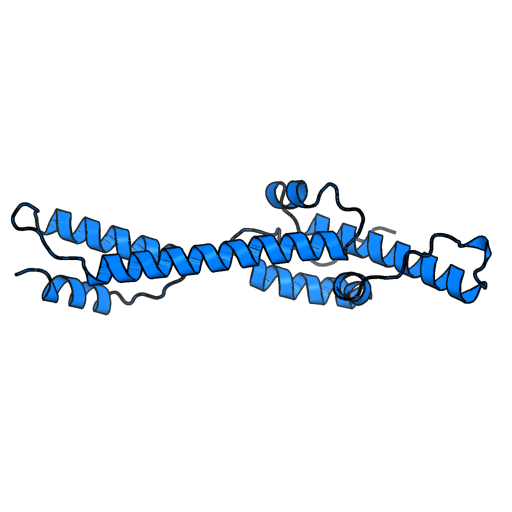113 ? -15.517 -6.657 12.515 1.00 92.88 113 GLN A CA 1
ATOM 915 C C . GLN A 1 113 ? -15.534 -7.238 13.932 1.00 92.88 113 GLN A C 1
ATOM 917 O O . GLN A 1 113 ? -16.588 -7.260 14.561 1.00 92.88 113 GLN A O 1
ATOM 922 N N . THR A 1 114 ? -14.378 -7.638 14.465 1.00 95.31 114 THR A N 1
ATOM 923 C CA . THR A 1 114 ? -14.263 -8.063 15.868 1.00 95.31 114 THR A CA 1
ATOM 924 C C . THR A 1 114 ? -14.703 -6.948 16.817 1.00 95.31 114 THR A C 1
ATOM 926 O O . THR A 1 114 ? -15.550 -7.181 17.673 1.00 95.31 114 THR A O 1
ATOM 929 N N . LEU A 1 115 ? -14.209 -5.722 16.614 1.00 95.88 115 LEU A N 1
ATOM 930 C CA . LEU A 1 115 ? -14.563 -4.568 17.446 1.00 95.88 115 LEU A CA 1
ATOM 931 C C . LEU A 1 115 ? -16.045 -4.188 17.347 1.00 95.88 115 LEU A C 1
ATOM 933 O O . LEU A 1 115 ? -16.633 -3.800 18.351 1.00 95.88 115 LEU A O 1
ATOM 937 N N . ARG A 1 116 ? -16.667 -4.317 16.167 1.00 94.62 116 ARG A N 1
ATOM 938 C CA . ARG A 1 116 ? -18.122 -4.135 16.011 1.00 94.62 116 ARG A CA 1
ATOM 939 C C . ARG A 1 116 ? -18.890 -5.140 16.867 1.00 94.62 116 ARG A C 1
ATOM 941 O O . ARG A 1 116 ? -19.769 -4.730 17.614 1.00 94.62 116 ARG A O 1
ATOM 948 N N . GLY A 1 117 ? -18.504 -6.416 16.831 1.00 94.75 117 GLY A N 1
ATOM 949 C CA . GLY A 1 117 ? -19.099 -7.443 17.690 1.00 94.75 117 GLY A CA 1
ATOM 950 C C . GLY A 1 117 ? -18.894 -7.165 19.185 1.00 94.75 117 GLY A C 1
ATOM 951 O O . GLY A 1 117 ? -19.832 -7.291 19.969 1.00 94.75 117 GLY A O 1
ATOM 952 N N . GLU A 1 118 ? -17.697 -6.727 19.587 1.00 94.88 118 GLU A N 1
ATOM 953 C CA . GLU A 1 118 ? -17.419 -6.318 20.972 1.00 94.88 118 GLU A CA 1
ATOM 954 C C . GLU A 1 118 ? -18.276 -5.123 21.404 1.00 94.88 118 GLU A C 1
ATOM 956 O O . GLU A 1 118 ? -18.841 -5.135 22.497 1.00 94.88 118 GLU A O 1
ATOM 961 N N . PHE A 1 119 ? -18.406 -4.108 20.547 1.00 94.38 119 PHE A N 1
ATOM 962 C CA . PHE A 1 119 ? -19.238 -2.933 20.796 1.00 94.38 119 PHE A CA 1
ATOM 963 C C . PHE A 1 119 ? -20.721 -3.300 20.911 1.00 94.38 119 PHE A C 1
ATOM 965 O O . PHE A 1 119 ? -21.406 -2.830 21.818 1.00 94.38 119 PHE A O 1
ATOM 972 N N . GLU A 1 120 ? -21.222 -4.171 20.037 1.00 92.75 120 GLU A N 1
ATOM 973 C CA . GLU A 1 120 ? -22.602 -4.658 20.079 1.00 92.75 120 GLU A CA 1
ATOM 974 C C . GLU A 1 120 ? -22.886 -5.444 21.364 1.00 92.75 120 GLU A C 1
ATOM 976 O O . GLU A 1 120 ? -23.901 -5.190 22.016 1.00 92.75 120 GLU A O 1
ATOM 981 N N . TYR A 1 121 ? -21.966 -6.320 21.779 1.00 92.94 121 TYR A N 1
ATOM 982 C CA . TYR A 1 121 ? -22.097 -7.141 22.987 1.00 92.94 121 TYR A CA 1
ATOM 983 C C . TYR A 1 121 ? -21.807 -6.381 24.295 1.00 92.94 121 TYR A C 1
ATOM 985 O O . TYR A 1 121 ? -22.105 -6.874 25.389 1.00 92.94 121 TYR A O 1
ATOM 993 N N . LEU A 1 122 ? -21.226 -5.179 24.215 1.00 93.94 122 LEU A N 1
ATOM 994 C CA . LEU A 1 122 ? -20.876 -4.391 25.391 1.00 93.94 122 LEU A CA 1
ATOM 995 C C . LEU A 1 122 ? -22.125 -4.083 26.232 1.00 93.94 122 LEU A C 1
ATOM 997 O O . LEU A 1 122 ? -23.123 -3.568 25.724 1.00 93.94 122 LEU A O 1
ATOM 1001 N N . HIS A 1 123 ? -22.053 -4.398 27.517 1.00 94.25 123 HIS A N 1
ATOM 1002 C CA . HIS A 1 123 ? -23.062 -4.086 28.523 1.00 94.25 123 HIS A CA 1
ATOM 1003 C C . HIS A 1 123 ? -22.370 -3.729 29.832 1.00 94.25 123 HIS A C 1
ATOM 1005 O O . HIS A 1 123 ? -21.238 -4.184 30.067 1.00 94.25 123 HIS A O 1
ATOM 1011 N N . MET A 1 124 ? -23.037 -2.911 30.647 1.00 95.38 124 MET A N 1
ATOM 1012 C CA . MET A 1 124 ? -22.561 -2.601 31.985 1.00 95.38 124 MET A CA 1
ATOM 1013 C C . MET A 1 124 ? -22.703 -3.844 32.865 1.00 95.38 124 MET A C 1
ATOM 1015 O O . MET A 1 124 ? -23.746 -4.491 32.899 1.00 95.38 124 MET A O 1
ATOM 1019 N N . LYS A 1 125 ? -21.628 -4.213 33.551 1.00 93.31 125 LYS A N 1
ATOM 1020 C CA . LYS A 1 125 ? -21.617 -5.303 34.529 1.00 93.31 125 LYS A CA 1
ATOM 1021 C C . LYS A 1 125 ? -22.121 -4.795 35.876 1.00 93.31 125 LYS A C 1
ATOM 1023 O O . LYS A 1 125 ? -21.796 -3.682 36.270 1.00 93.31 125 LYS A O 1
ATOM 1028 N N . GLU A 1 126 ? -22.776 -5.659 36.645 1.00 91.69 126 GLU A N 1
ATOM 1029 C CA . GLU A 1 126 ? -23.254 -5.324 37.999 1.00 91.69 126 GLU A CA 1
ATOM 1030 C C . GLU A 1 126 ? -22.132 -4.860 38.948 1.00 91.69 126 GLU A C 1
ATOM 1032 O O . GLU A 1 126 ? -22.364 -4.087 39.872 1.00 91.69 126 GLU A O 1
ATOM 1037 N N . SER A 1 127 ? -20.903 -5.335 38.726 1.00 92.75 127 SER A N 1
ATOM 1038 C CA . SER A 1 127 ? -19.745 -5.046 39.575 1.00 92.75 127 SER A CA 1
ATOM 1039 C C . SER A 1 127 ? -18.890 -3.863 39.108 1.00 92.75 127 SER A C 1
ATOM 1041 O O . SER A 1 127 ? -17.880 -3.584 39.752 1.00 92.75 127 SER A O 1
ATOM 1043 N N . GLU A 1 128 ? -19.188 -3.242 37.961 1.00 92.62 128 GLU A N 1
ATOM 1044 C CA . GLU A 1 128 ? -18.385 -2.133 37.423 1.00 92.62 128 GLU A CA 1
ATOM 1045 C C . GLU A 1 128 ? -19.073 -0.783 37.647 1.00 92.62 128 GLU A C 1
ATOM 1047 O O . GLU A 1 128 ? -20.298 -0.693 37.672 1.00 92.62 128 GLU A O 1
ATOM 1052 N N . SER A 1 129 ? -18.290 0.286 37.820 1.00 94.38 129 SER A N 1
ATOM 1053 C CA . SER A 1 129 ? -18.865 1.628 37.896 1.00 94.38 129 SER A CA 1
ATOM 1054 C C . SER A 1 129 ? -19.255 2.138 36.505 1.00 94.38 129 SER A C 1
ATOM 1056 O O . SER A 1 129 ? -18.685 1.736 35.489 1.00 94.38 129 SER A O 1
ATOM 1058 N N . VAL A 1 130 ? -20.164 3.116 36.451 1.00 90.31 130 VAL A N 1
ATOM 1059 C CA . VAL A 1 130 ? -20.527 3.805 35.196 1.00 90.31 130 VAL A CA 1
ATOM 1060 C C . VAL A 1 130 ? -19.293 4.407 34.506 1.00 90.31 130 VAL A C 1
ATOM 1062 O O . VAL A 1 130 ? -19.189 4.383 33.280 1.00 90.31 130 VAL A O 1
ATOM 1065 N N . SER A 1 131 ? -18.329 4.915 35.282 1.00 93.06 131 SER A N 1
ATOM 1066 C CA . SER A 1 131 ? -17.078 5.471 34.751 1.00 93.06 131 SER A CA 1
ATOM 1067 C C . SER A 1 131 ? -16.190 4.394 34.120 1.00 93.06 131 SER A C 1
ATOM 1069 O O . SER A 1 131 ? -15.605 4.617 33.054 1.00 93.06 131 SER A O 1
ATOM 1071 N N . ASP A 1 132 ? -16.100 3.218 34.746 1.00 94.31 132 ASP A N 1
ATOM 1072 C CA . ASP A 1 132 ? -15.356 2.082 34.191 1.00 94.31 132 ASP A CA 1
ATOM 1073 C C . ASP A 1 132 ? -15.998 1.626 32.882 1.00 94.31 132 ASP A C 1
ATOM 1075 O O . ASP A 1 132 ? -15.312 1.472 31.867 1.00 94.31 132 ASP A O 1
ATOM 1079 N N . TYR A 1 133 ? -17.329 1.518 32.869 1.00 94.88 133 TYR A N 1
ATOM 1080 C CA . TYR A 1 133 ? -18.081 1.156 31.676 1.00 94.88 133 TYR A CA 1
ATOM 1081 C C . TYR A 1 133 ? -17.856 2.148 30.527 1.00 94.88 133 TYR A C 1
ATOM 1083 O O . TYR A 1 133 ? -17.498 1.747 29.415 1.00 94.88 133 TYR A O 1
ATOM 1091 N N . PHE A 1 134 ? -17.964 3.452 30.800 1.00 92.38 134 PHE A N 1
ATOM 1092 C CA . PHE A 1 134 ? -17.709 4.503 29.812 1.00 92.38 134 PHE A CA 1
ATOM 1093 C C . PHE A 1 134 ? -16.286 4.431 29.243 1.00 92.38 134 PHE A C 1
ATOM 1095 O O . PHE A 1 134 ? -16.075 4.624 28.042 1.00 92.38 134 PHE A O 1
ATOM 1102 N N . THR A 1 135 ? -15.307 4.101 30.087 1.00 94.38 135 THR A N 1
ATOM 1103 C CA . THR A 1 135 ? -13.913 3.918 29.669 1.00 94.38 135 THR A CA 1
ATOM 1104 C C . THR A 1 135 ? -13.775 2.738 28.705 1.00 94.38 135 THR A C 1
ATOM 1106 O O . THR A 1 135 ? -13.091 2.860 27.685 1.00 94.38 135 THR A O 1
ATOM 1109 N N . ARG A 1 136 ? -14.466 1.613 28.953 1.00 95.81 136 ARG A N 1
ATOM 1110 C CA . ARG A 1 136 ? -14.471 0.461 28.031 1.00 95.81 136 ARG A CA 1
ATOM 1111 C C . ARG A 1 136 ? -15.117 0.807 26.690 1.00 95.81 136 ARG A C 1
ATOM 1113 O O . ARG A 1 136 ? -14.514 0.537 25.652 1.00 95.81 136 ARG A O 1
ATOM 1120 N N . VAL A 1 137 ? -16.287 1.452 26.703 1.00 95.06 137 VAL A N 1
ATOM 1121 C CA . VAL A 1 137 ? -16.977 1.913 25.481 1.00 95.06 137 VAL A CA 1
ATOM 1122 C C . VAL A 1 137 ? -16.076 2.855 24.674 1.00 95.06 137 VAL A C 1
ATOM 1124 O O . VAL A 1 137 ? -15.910 2.694 23.462 1.00 95.06 137 VAL A O 1
ATOM 1127 N N . SER A 1 138 ? -15.447 3.816 25.351 1.00 93.56 138 SER A N 1
ATOM 1128 C CA . SER A 1 138 ? -14.528 4.775 24.733 1.00 93.56 138 SER A CA 1
ATOM 1129 C C . SER A 1 138 ? -13.304 4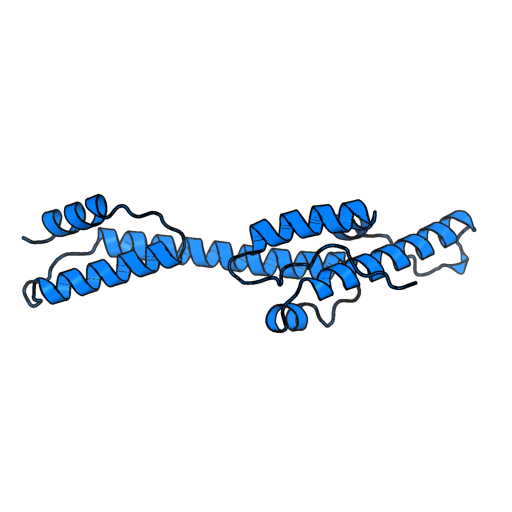.086 24.129 1.00 93.56 138 SER A C 1
ATOM 1131 O O . SER A 1 138 ? -12.882 4.428 23.028 1.00 93.56 138 SER A O 1
ATOM 1133 N N . SER A 1 139 ? -12.748 3.078 24.805 1.00 94.94 139 SER A N 1
ATOM 1134 C CA . SER A 1 139 ? -11.623 2.296 24.283 1.00 94.94 139 SER A CA 1
ATOM 1135 C C . SER A 1 139 ? -11.982 1.587 22.971 1.00 94.94 139 SER A C 1
ATOM 1137 O O . SER A 1 139 ? -11.279 1.759 21.973 1.00 94.94 139 SER A O 1
ATOM 1139 N N . VAL A 1 140 ? -13.109 0.865 22.934 1.00 95.56 140 VAL A N 1
ATOM 1140 C CA . VAL A 1 140 ? -13.556 0.128 21.736 1.00 95.56 140 VAL A CA 1
ATOM 1141 C C . VAL A 1 140 ? -13.846 1.085 20.577 1.00 95.56 140 VAL A C 1
ATOM 1143 O O . VAL A 1 140 ? -13.340 0.901 19.470 1.00 95.56 140 VAL A O 1
ATOM 1146 N N . THR A 1 141 ? -14.592 2.163 20.827 1.00 94.62 141 THR A N 1
ATOM 1147 C CA . THR A 1 141 ? -14.941 3.147 19.786 1.00 94.62 141 THR A CA 1
ATOM 1148 C C . THR A 1 141 ? -13.720 3.893 19.246 1.00 94.62 141 THR A C 1
ATOM 1150 O O . THR A 1 141 ? -13.630 4.123 18.038 1.00 94.62 141 THR A O 1
ATOM 1153 N N . ASN A 1 142 ? -12.733 4.211 20.088 1.00 92.12 142 ASN A N 1
ATOM 1154 C CA . ASN A 1 142 ? -11.474 4.808 19.641 1.00 92.12 142 ASN A CA 1
ATOM 1155 C C . ASN A 1 142 ? -10.662 3.853 18.757 1.00 92.12 142 ASN A C 1
ATOM 1157 O O . ASN A 1 142 ? -10.116 4.285 17.741 1.00 92.12 142 ASN A O 1
ATOM 1161 N N . GLN A 1 143 ? -10.620 2.558 19.086 1.00 92.06 143 GLN A N 1
ATOM 1162 C CA . GLN A 1 143 ? -9.961 1.557 18.239 1.00 92.06 143 GLN A CA 1
ATOM 1163 C C . GLN A 1 143 ? -10.673 1.400 16.889 1.00 92.06 143 GLN A C 1
ATOM 1165 O O . GLN A 1 143 ? -10.023 1.358 15.846 1.00 92.06 143 GLN A O 1
ATOM 1170 N N . MET A 1 144 ? -12.007 1.397 16.865 1.00 92.69 144 MET A N 1
ATOM 1171 C CA . MET A 1 144 ? -12.766 1.375 15.609 1.00 92.69 144 MET A CA 1
ATOM 1172 C C . MET A 1 144 ? -12.465 2.612 14.747 1.00 92.69 144 MET A C 1
ATOM 1174 O O . MET A 1 144 ? -12.182 2.475 13.553 1.00 92.69 144 MET A O 1
ATOM 1178 N N . LYS A 1 145 ? -12.438 3.810 15.356 1.00 89.88 145 LYS A N 1
ATOM 1179 C CA . LYS A 1 145 ? -12.039 5.064 14.689 1.00 89.88 145 LYS A CA 1
ATOM 1180 C C . LYS A 1 145 ? -10.610 4.971 14.130 1.00 89.88 145 LYS A C 1
ATOM 1182 O O . LYS A 1 145 ? -10.370 5.373 12.992 1.00 89.88 145 LYS A O 1
ATOM 1187 N N . GLN A 1 146 ? -9.675 4.363 14.865 1.00 84.62 146 GLN A N 1
ATOM 1188 C CA . GLN A 1 146 ? -8.297 4.124 14.408 1.00 84.62 146 GLN A CA 1
ATOM 1189 C C . GLN A 1 146 ? -8.225 3.223 13.161 1.00 84.62 146 GLN A C 1
ATOM 1191 O O . GLN A 1 146 ? -7.373 3.430 12.293 1.00 84.62 146 GLN A O 1
ATOM 1196 N N . PHE A 1 147 ? -9.126 2.247 13.029 1.00 84.44 147 PHE A N 1
ATOM 1197 C CA . PHE A 1 147 ? -9.219 1.393 11.840 1.00 84.44 147 PHE A CA 1
ATOM 1198 C C . PHE A 1 147 ? -9.973 2.026 10.661 1.00 84.44 147 PHE A C 1
ATOM 1200 O O . PHE A 1 147 ? -10.072 1.405 9.601 1.00 84.44 147 PHE A O 1
ATOM 1207 N N . GLY A 1 148 ? -10.405 3.283 10.798 1.00 83.00 148 GLY A N 1
ATOM 1208 C CA . GLY A 1 148 ? -11.033 4.072 9.739 1.00 83.00 148 GLY A CA 1
ATOM 1209 C C . GLY A 1 148 ? -12.560 4.079 9.779 1.00 83.00 148 GLY A C 1
ATOM 1210 O O . GLY A 1 148 ? -13.179 4.597 8.849 1.00 83.00 148 GLY A O 1
ATOM 1211 N N . GLU A 1 149 ? -13.172 3.531 10.830 1.00 87.88 149 GLU A N 1
ATOM 1212 C CA . GLU A 1 149 ? -14.617 3.621 11.028 1.00 87.88 149 GLU A CA 1
ATOM 1213 C C . GLU A 1 149 ? -15.017 5.051 11.396 1.00 87.88 149 GLU A C 1
ATOM 1215 O O . GLU A 1 149 ? -14.405 5.692 12.253 1.00 87.88 149 GLU A O 1
ATOM 1220 N N . LYS A 1 150 ? -16.087 5.551 10.783 1.00 89.44 150 LYS A N 1
ATOM 1221 C CA . LYS A 1 150 ? -16.724 6.793 11.218 1.00 89.44 150 LYS A CA 1
ATOM 1222 C C . LYS A 1 150 ? -17.831 6.438 12.200 1.00 89.44 150 LYS A C 1
ATOM 1224 O O . LYS A 1 150 ? -18.829 5.853 11.799 1.00 89.44 150 LYS A O 1
ATOM 1229 N N . ILE A 1 151 ? -17.639 6.788 13.468 1.00 90.25 151 ILE A N 1
ATOM 1230 C CA . ILE A 1 151 ? -18.636 6.595 14.525 1.00 90.25 151 ILE A CA 1
ATOM 1231 C C . ILE A 1 151 ? -19.053 7.965 15.032 1.00 90.25 151 ILE A C 1
ATOM 1233 O O . ILE A 1 151 ? -18.210 8.731 15.504 1.00 90.25 151 ILE A O 1
ATOM 1237 N N . GLU A 1 152 ? -20.344 8.253 14.928 1.00 92.88 152 GLU A N 1
AT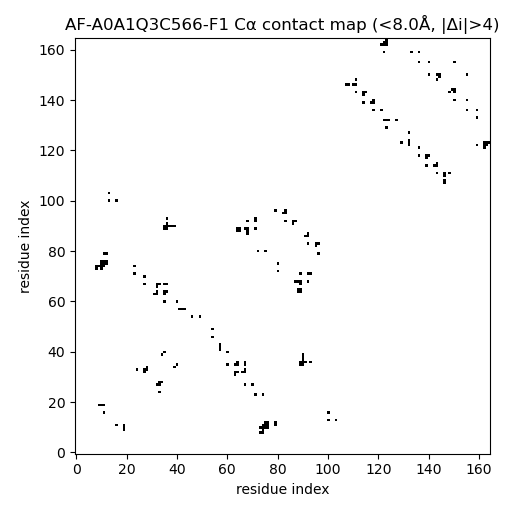OM 1238 C CA . GLU A 1 152 ? -20.946 9.460 15.480 1.00 92.88 152 GLU A CA 1
ATOM 1239 C C . GLU A 1 152 ? -21.104 9.330 16.993 1.00 92.88 152 GLU A C 1
ATOM 1241 O O . GLU A 1 152 ? -21.522 8.285 17.496 1.00 92.88 152 GLU A O 1
ATOM 1246 N N . ASP A 1 153 ? -20.815 10.401 17.730 1.00 90.62 153 ASP A N 1
ATOM 1247 C CA . ASP A 1 153 ? -20.887 10.374 19.193 1.00 90.62 153 ASP A CA 1
ATOM 1248 C C . ASP A 1 153 ? -22.317 10.094 19.689 1.00 90.62 153 ASP A C 1
ATOM 1250 O O . ASP A 1 153 ? -22.496 9.412 20.696 1.00 90.62 153 ASP A O 1
ATOM 1254 N N . ALA A 1 154 ? -23.342 10.509 18.932 1.00 92.50 154 ALA A N 1
ATOM 1255 C CA . ALA A 1 154 ? -24.739 10.167 19.205 1.00 92.50 154 ALA A CA 1
ATOM 1256 C C . ALA A 1 154 ? -24.973 8.646 19.240 1.00 92.50 154 ALA A C 1
ATOM 1258 O O . ALA A 1 154 ? -25.640 8.147 20.143 1.00 92.50 154 ALA A O 1
ATOM 1259 N N . HIS A 1 155 ? -24.361 7.895 18.320 1.00 91.06 155 HIS A N 1
ATOM 1260 C CA . HIS A 1 155 ? -24.468 6.437 18.287 1.00 91.06 155 HIS A CA 1
ATOM 1261 C C . HIS A 1 155 ? -23.818 5.786 19.517 1.00 91.06 155 HIS A C 1
ATOM 1263 O O . HIS A 1 155 ? -24.334 4.810 20.063 1.00 91.06 155 HIS A O 1
ATOM 1269 N N . VAL A 1 156 ? -22.706 6.356 19.993 1.00 91.94 156 VAL A N 1
ATOM 1270 C CA . VAL A 1 156 ? -22.031 5.901 21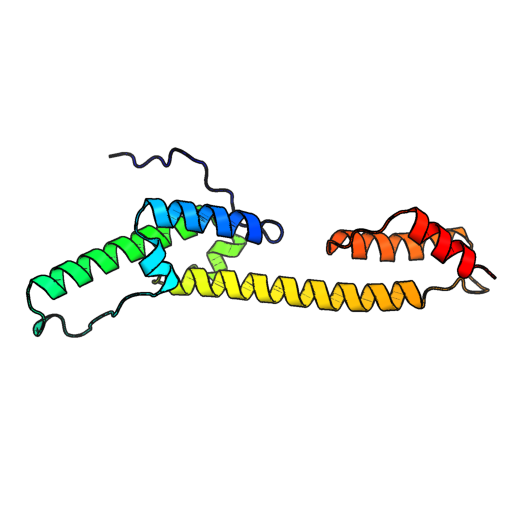.217 1.00 91.94 156 VAL A CA 1
ATOM 1271 C C . VAL A 1 156 ? -22.905 6.153 22.445 1.00 91.94 156 VAL A C 1
ATOM 1273 O O . VAL A 1 156 ? -23.073 5.257 23.270 1.00 91.94 156 VAL A O 1
ATOM 1276 N N . VAL A 1 157 ? -23.502 7.344 22.547 1.00 91.12 157 VAL A N 1
ATOM 1277 C CA . VAL A 1 157 ? -24.409 7.703 23.648 1.00 91.12 157 VAL A CA 1
ATOM 1278 C C . VAL A 1 157 ? -25.648 6.810 23.653 1.00 91.12 157 VAL A C 1
ATOM 1280 O O . VAL A 1 157 ? -25.999 6.270 24.700 1.00 91.12 157 VAL A O 1
ATOM 1283 N N . GLU A 1 158 ? -26.279 6.588 22.497 1.00 91.50 158 GLU A N 1
ATOM 1284 C CA . GLU A 1 158 ? -27.412 5.665 22.382 1.00 91.50 158 GLU A CA 1
ATOM 1285 C C . GLU A 1 158 ? -27.049 4.251 22.838 1.00 91.50 158 GLU A C 1
ATOM 1287 O O . GLU A 1 158 ? -27.825 3.622 23.559 1.00 91.50 158 GLU A O 1
ATOM 1292 N N . LYS A 1 159 ? -25.868 3.750 22.451 1.00 91.56 159 LYS A N 1
ATOM 1293 C CA . LYS A 1 159 ? -25.397 2.439 22.902 1.00 91.56 159 LYS A CA 1
ATOM 1294 C C . LYS A 1 159 ? -25.268 2.399 24.421 1.00 91.56 159 LYS A C 1
ATOM 1296 O O . LYS A 1 159 ? -25.778 1.458 25.020 1.00 91.56 159 LYS A O 1
ATOM 1301 N N . ILE A 1 160 ? -24.637 3.404 25.034 1.00 91.12 160 ILE A N 1
ATOM 1302 C CA . ILE A 1 160 ? -24.467 3.489 26.492 1.00 91.12 160 ILE A CA 1
ATOM 1303 C C . ILE A 1 160 ? -25.831 3.439 27.186 1.00 91.12 160 ILE A C 1
ATOM 1305 O O . ILE A 1 160 ? -26.047 2.563 28.018 1.00 91.12 160 ILE A O 1
ATOM 1309 N N . LEU A 1 161 ? -26.773 4.295 26.781 1.00 90.25 161 LEU A N 1
ATOM 1310 C CA . LEU A 1 161 ? -28.107 4.369 27.385 1.00 90.25 161 LEU A CA 1
ATOM 1311 C C . LEU A 1 161 ? -28.900 3.059 27.275 1.00 90.25 161 LEU A C 1
ATOM 1313 O O . LEU A 1 161 ? -29.666 2.744 28.174 1.00 90.25 161 LEU A O 1
ATOM 1317 N N . ARG A 1 162 ? -28.714 2.280 26.201 1.00 90.44 162 ARG A N 1
ATOM 1318 C CA . ARG A 1 162 ? -29.379 0.973 26.010 1.00 90.44 162 ARG A CA 1
ATOM 1319 C C . ARG A 1 162 ? -28.730 -0.185 26.773 1.00 90.44 162 ARG A C 1
ATOM 1321 O O . ARG A 1 162 ? -29.183 -1.315 26.642 1.00 90.44 162 ARG A O 1
ATOM 1328 N N . SER A 1 163 ? -27.617 0.060 27.452 1.00 89.06 163 SER A N 1
ATOM 1329 C CA . SER A 1 163 ? -26.743 -0.986 28.004 1.00 89.06 163 SER A CA 1
ATOM 1330 C C . SER A 1 163 ? -26.390 -0.782 29.477 1.00 89.06 163 SER A C 1
ATOM 1332 O O . SER A 1 163 ? -25.617 -1.560 30.036 1.00 89.06 163 SER A O 1
ATOM 1334 N N . ILE A 1 164 ? -26.937 0.284 30.060 1.00 85.00 164 ILE A N 1
ATOM 1335 C CA . ILE A 1 164 ? -27.010 0.542 31.489 1.00 85.00 164 ILE A CA 1
ATOM 1336 C C . ILE A 1 164 ? -28.440 0.159 31.869 1.00 85.00 164 ILE A C 1
ATOM 1338 O O . ILE A 1 164 ? -29.368 0.890 31.524 1.00 85.00 164 ILE A O 1
ATOM 1342 N N . ASP A 1 165 ? -28.597 -1.008 32.487 1.00 65.31 165 ASP A N 1
ATOM 1343 C CA . ASP A 1 165 ? -29.810 -1.356 33.234 1.00 65.31 165 ASP A CA 1
ATOM 1344 C C . ASP A 1 165 ? -29.755 -0.724 34.635 1.00 65.31 165 ASP A C 1
ATOM 1346 O O . ASP A 1 165 ? -28.647 -0.690 35.229 1.00 65.31 165 ASP A O 1
#

Organism: Cephalotus follicularis (NCBI:txid3775)

Radius of gyration: 24.66 Å; Cα contacts (8 Å, |Δi|>4): 118; chains: 1; bounding box: 52×35×75 Å

InterPro domains:
  IPR061502 Copia/RE1/RE2-like, N-terminal domain [PF14223] (24-163)

Nearest PDB structures (foldseek):
  4f7r-assembly2_C  TM=3.497E-01  e=1.408E+00  Giardia duodenalis
  8f22-assembly2_J  TM=3.142E-01  e=3.501E+00  Human immunodeficiency virus type 1 (NEW YORK-5 ISOLATE)
  1qja-assembly1_B  TM=2.565E-01  e=1.907E+00  Homo sapiens
  6vk1-assembly1_B  TM=3.017E-01  e=7.870E+00  Saccharomyces cerevisiae
  7exe-assembly1_B  TM=2.502E-01  e=8.279E+00  Mus musculus

Secondary structure (DSSP, 8-state):
-----SSPPPPB-TTTHHHHHHHHHHHHHHTT-HHHHHH-----S-GGG--HHHHHHHHHHHHHHHHHHHHHHHTB-HHHHHHHTT--SHHHHHHHHHHHHHHHHHHHHHHHHHHHHHHHH----TTS-HHHHHHHHHHHHHHHHHTT----HHHHHHHHHTT--

Sequence (165 aa):
MNNSFPYSIPKLTKENYGHWCIRMKVLLGSQEAWDIVEKGYDEQENEGALNQNKKNTLQMNRKLDQHALSIIHMGLDEGMFVKVAFVTKAKEAWKILENNFKGVEKVKKVQLQTLRGEFEYLHMKESESVSDYFTRVSSVTNQMKQFGEKIEDAHVVEKILRSID

Solvent-accessible surface area (backbone atoms only — not comparable to full-atom values): 9553 Å² total; per-residue (Å²): 132,88,84,68,69,96,60,88,61,67,62,51,48,97,85,44,48,72,64,45,52,54,53,49,51,54,51,31,47,77,67,73,16,35,60,39,40,75,73,44,81,84,81,71,86,67,63,88,81,49,54,70,68,58,50,53,51,48,55,49,50,52,52,36,28,54,49,36,33,50,54,52,56,64,25,36,33,73,80,56,38,68,77,35,67,86,54,89,46,25,31,57,37,51,50,53,51,53,51,52,51,54,50,50,53,52,51,40,52,52,54,41,52,52,46,49,52,51,60,69,69,55,61,59,52,94,88,54,52,73,66,57,44,51,51,50,54,50,51,51,53,51,52,36,42,72,63,70,48,88,76,58,69,66,60,54,51,54,50,50,65,76,26,57,131

pLDDT: mean 88.24, std 10.96, range [32.62, 97.12]

Foldseek 3Di:
DPPPPPDQQAADDLPCCVVSVVVLCVVLVVVVLNCCQAVNDDPDPCPVPDDPVVVVVNVVSLVSQQVLLVSLCSRHDPVLCVQCVPPPGNNVSVVSSVVVNVVSLVVLVVLLVVLVVVLQPQADDPPDDLVRSLVVLVVSVVSNVVSVDDDDVVNSVVSSVVRYD